Protein AF-A0A2X2T4U5-F1 (afdb_monomer)

Radius of gyration: 14.75 Å; Cα contacts (8 Å, |Δi|>4): 113; chains: 1; bounding box: 28×40×34 Å

pLDDT: mean 79.6, std 13.04, range [39.81, 95.0]

Sequence (100 aa):
MFNQLDSHDTARFKSILGKDVARLPLAVIWLYAWPGVPVFITAMRWGWMATTILSGRKPFPWKQQDQDSDLLALYQRLGKLRKQSRALRQGGLPGYLCGR

Solvent-accessible surface area (backbone atoms only — not comparable to full-atom values): 5929 Å² total; per-residue (Å²): 101,83,43,64,78,45,53,82,86,33,44,28,51,57,34,74,39,60,90,47,48,83,49,51,64,55,55,52,52,47,47,52,50,40,62,46,44,67,48,75,51,81,62,61,46,31,70,47,73,14,84,40,43,74,60,51,67,59,81,80,72,85,51,71,89,71,41,35,63,68,53,37,51,49,54,54,52,50,52,53,51,34,73,74,33,63,57,30,46,67,37,78,81,77,86,74,74,84,77,129

InterPro domains:
  IPR017853 Glycoside hydrolase superfamily [SSF51445] (1-91)

Structure (mmC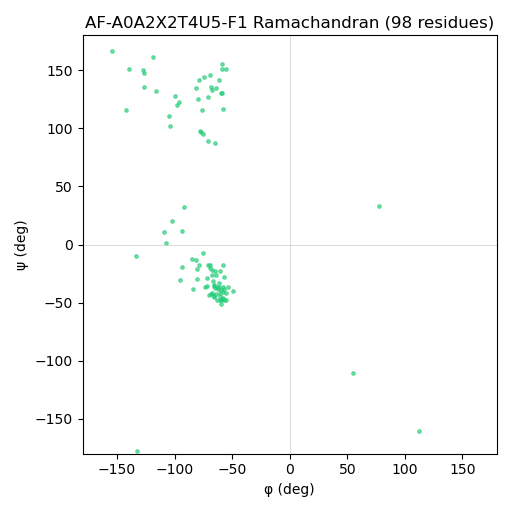IF, N/CA/C/O backbone):
data_AF-A0A2X2T4U5-F1
#
_entry.id   AF-A0A2X2T4U5-F1
#
loop_
_atom_site.group_PDB
_atom_site.id
_atom_site.type_symbol
_atom_site.label_atom_id
_atom_site.label_al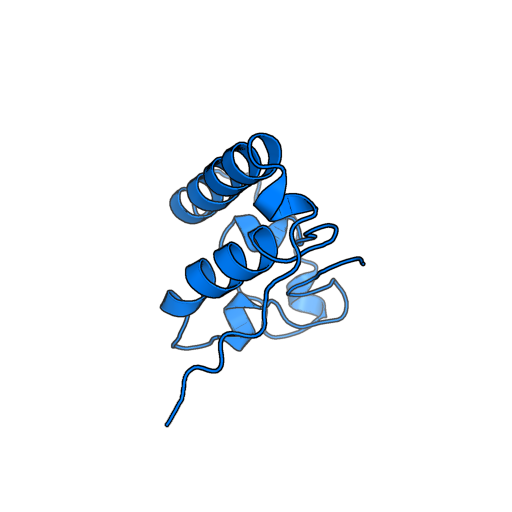t_id
_atom_site.label_comp_id
_atom_site.label_asym_id
_atom_site.label_entity_id
_atom_site.label_seq_id
_atom_site.pdbx_PDB_ins_code
_atom_site.Cartn_x
_atom_site.Cartn_y
_atom_site.Cartn_z
_atom_site.occupancy
_atom_site.B_iso_or_equiv
_atom_site.auth_seq_id
_atom_site.auth_comp_id
_atom_site.auth_asym_id
_atom_site.auth_atom_id
_atom_site.pdbx_PDB_model_num
ATOM 1 N N . MET A 1 1 ? 4.054 -14.867 3.462 1.00 81.88 1 MET A N 1
ATOM 2 C CA . MET A 1 1 ? 4.527 -13.993 2.367 1.00 81.88 1 MET A CA 1
ATOM 3 C C . MET A 1 1 ? 4.345 -12.534 2.763 1.00 81.88 1 MET A C 1
ATOM 5 O O . MET A 1 1 ? 3.359 -12.232 3.434 1.00 81.88 1 MET A O 1
ATOM 9 N N . PHE A 1 2 ? 5.306 -11.681 2.407 1.00 86.31 2 PHE A N 1
ATOM 10 C CA . PHE A 1 2 ? 5.315 -10.239 2.668 1.00 86.31 2 PHE A CA 1
ATOM 11 C C . PHE A 1 2 ? 4.966 -9.520 1.361 1.00 86.31 2 PHE A C 1
ATOM 13 O O . PHE A 1 2 ? 5.786 -9.470 0.450 1.00 86.31 2 PHE A O 1
ATOM 20 N N . ASN A 1 3 ? 3.725 -9.055 1.229 1.00 89.25 3 ASN A N 1
ATOM 21 C CA . ASN A 1 3 ? 3.196 -8.568 -0.044 1.00 89.25 3 ASN A CA 1
ATOM 22 C C . ASN A 1 3 ? 3.314 -7.044 -0.072 1.00 89.25 3 ASN A C 1
ATOM 24 O O . ASN A 1 3 ? 2.723 -6.383 0.780 1.00 89.25 3 ASN A O 1
ATOM 28 N N . GLN A 1 4 ? 4.046 -6.488 -1.034 1.00 89.06 4 GLN A N 1
ATOM 29 C CA . GLN A 1 4 ? 4.259 -5.045 -1.176 1.00 89.06 4 GLN A CA 1
ATOM 30 C C . GLN A 1 4 ? 3.900 -4.567 -2.581 1.00 89.06 4 GLN A C 1
ATOM 32 O O . GLN A 1 4 ? 4.088 -5.297 -3.550 1.00 89.06 4 GLN A O 1
ATOM 37 N N . LEU A 1 5 ? 3.412 -3.328 -2.681 1.00 86.94 5 LEU A N 1
ATOM 38 C CA . LEU A 1 5 ? 3.231 -2.625 -3.960 1.00 86.94 5 LEU A CA 1
ATOM 39 C C . LEU A 1 5 ? 4.421 -1.720 -4.300 1.00 86.94 5 LEU A C 1
ATOM 41 O O . LEU A 1 5 ? 4.717 -1.507 -5.470 1.00 86.94 5 LEU A O 1
ATOM 45 N N . ASP A 1 6 ? 5.094 -1.186 -3.282 1.00 84.06 6 ASP A N 1
ATOM 46 C CA . ASP A 1 6 ? 6.327 -0.419 -3.406 1.00 84.06 6 ASP A CA 1
ATOM 47 C C . ASP A 1 6 ? 7.161 -0.497 -2.113 1.00 84.06 6 ASP A C 1
ATOM 49 O O . ASP A 1 6 ? 6.702 -0.966 -1.062 1.00 84.06 6 ASP A O 1
ATOM 53 N N . SER A 1 7 ? 8.423 -0.073 -2.206 1.00 83.50 7 SER A N 1
ATOM 54 C CA . SER A 1 7 ? 9.362 0.004 -1.089 1.00 83.50 7 SER A CA 1
ATOM 55 C C . SER A 1 7 ? 10.088 1.364 -1.061 1.00 83.50 7 SER A C 1
ATOM 57 O O . SER A 1 7 ? 9.773 2.291 -1.809 1.00 83.50 7 SER A O 1
ATOM 59 N N . HIS A 1 8 ? 11.015 1.547 -0.119 1.00 82.12 8 HIS A N 1
ATOM 60 C CA . HIS A 1 8 ? 11.877 2.732 -0.046 1.00 82.12 8 HIS A CA 1
ATOM 61 C C . HIS A 1 8 ? 13.003 2.730 -1.095 1.00 82.12 8 HIS A C 1
ATOM 63 O O . HIS A 1 8 ? 13.690 3.744 -1.251 1.00 82.12 8 HIS A O 1
ATOM 69 N N . ASP A 1 9 ? 13.146 1.613 -1.807 1.00 84.00 9 ASP A N 1
ATOM 70 C CA . ASP A 1 9 ? 14.125 1.378 -2.868 1.00 84.00 9 ASP A CA 1
ATOM 71 C C . ASP A 1 9 ? 13.475 1.369 -4.257 1.00 84.00 9 ASP A C 1
ATOM 73 O O . ASP A 1 9 ? 14.153 1.190 -5.263 1.00 84.00 9 ASP A O 1
ATOM 77 N N . THR A 1 10 ? 12.159 1.591 -4.336 1.00 80.88 10 THR A N 1
ATOM 78 C CA . THR A 1 10 ? 11.418 1.689 -5.597 1.00 80.88 10 THR A CA 1
ATOM 79 C C . THR A 1 10 ? 10.775 3.064 -5.748 1.00 80.88 10 THR A C 1
ATOM 81 O O . THR A 1 10 ? 10.567 3.797 -4.776 1.00 80.88 10 THR A O 1
ATOM 84 N N . ALA A 1 11 ? 10.409 3.418 -6.981 1.00 81.75 11 ALA A N 1
ATOM 85 C CA . ALA A 1 11 ? 9.485 4.524 -7.209 1.00 81.75 11 ALA A CA 1
ATOM 86 C C . ALA A 1 11 ? 8.143 4.250 -6.506 1.00 81.75 11 ALA A C 1
ATOM 88 O O . ALA A 1 11 ? 7.783 3.093 -6.254 1.00 81.75 11 ALA A O 1
ATOM 89 N N . ARG A 1 12 ? 7.395 5.311 -6.183 1.00 83.75 12 ARG A N 1
ATOM 90 C CA . ARG A 1 12 ? 6.073 5.156 -5.558 1.00 83.75 12 ARG A CA 1
ATOM 91 C C . ARG A 1 12 ? 5.110 4.556 -6.567 1.00 83.75 12 ARG A C 1
ATOM 93 O O . ARG A 1 12 ? 5.030 5.033 -7.700 1.00 83.75 12 ARG A O 1
ATOM 100 N N . PHE A 1 13 ? 4.315 3.580 -6.148 1.00 85.50 13 PHE A N 1
ATOM 101 C CA . PHE A 1 13 ? 3.395 2.887 -7.051 1.00 85.50 13 PHE A CA 1
ATOM 102 C C . PHE A 1 13 ? 2.402 3.851 -7.728 1.00 85.50 13 PHE A C 1
ATOM 104 O O . PHE A 1 13 ? 2.141 3.737 -8.922 1.00 85.50 13 PHE A O 1
ATOM 111 N N . LYS A 1 14 ? 1.935 4.889 -7.016 1.00 83.94 14 LYS A N 1
ATOM 112 C CA . LYS A 1 14 ? 1.083 5.946 -7.598 1.00 83.94 14 LYS A CA 1
ATOM 113 C C . LYS A 1 14 ? 1.775 6.725 -8.726 1.00 83.94 14 LYS A C 1
ATOM 115 O O . LYS A 1 14 ? 1.111 7.128 -9.672 1.00 83.94 14 LYS A O 1
ATOM 120 N N . SER A 1 15 ? 3.093 6.917 -8.657 1.00 82.94 15 SER A N 1
ATOM 121 C CA . SER A 1 15 ? 3.861 7.537 -9.745 1.00 82.94 15 SER A CA 1
ATOM 122 C C . SER A 1 15 ? 4.044 6.617 -10.936 1.00 82.94 15 SER A C 1
ATOM 124 O O . SER A 1 15 ? 3.978 7.094 -12.063 1.00 82.94 15 SER A O 1
ATOM 126 N N . ILE A 1 16 ? 4.226 5.318 -10.694 1.00 85.56 16 ILE A N 1
ATOM 127 C CA . ILE A 1 16 ? 4.321 4.309 -11.757 1.00 85.56 16 ILE A CA 1
ATOM 128 C C . ILE A 1 16 ? 3.017 4.258 -12.565 1.00 85.56 16 ILE A C 1
ATOM 130 O O . ILE A 1 16 ? 3.052 4.124 -13.783 1.00 85.56 16 ILE A O 1
ATOM 134 N N . LEU A 1 17 ? 1.867 4.430 -11.904 1.00 84.94 17 LEU A N 1
ATOM 135 C CA . LEU A 1 17 ? 0.563 4.471 -12.570 1.00 84.94 17 LEU A CA 1
ATOM 136 C C . LEU A 1 17 ? 0.388 5.670 -13.518 1.00 84.94 17 LEU A C 1
ATOM 138 O O . LEU A 1 17 ? -0.427 5.593 -14.433 1.00 84.94 17 LEU A O 1
ATOM 142 N N . GLY A 1 18 ? 1.130 6.768 -13.341 1.00 82.88 18 GLY A N 1
ATOM 143 C CA . GLY A 1 18 ? 1.082 7.918 -14.249 1.00 82.88 18 GLY A CA 1
ATOM 144 C C . GLY A 1 18 ? -0.334 8.479 -14.429 1.00 82.88 18 GLY A C 1
ATOM 145 O O . GLY A 1 18 ? -0.887 9.060 -13.502 1.00 82.88 18 GLY A O 1
ATOM 146 N N . LYS A 1 19 ? -0.921 8.315 -15.625 1.00 82.50 19 LYS A N 1
ATOM 147 C CA . LYS A 1 19 ? -2.299 8.750 -15.946 1.00 82.50 19 LYS A CA 1
ATOM 148 C C . LYS A 1 19 ? -3.380 7.789 -15.426 1.00 82.50 19 LYS A C 1
ATOM 150 O O . LYS A 1 19 ? -4.529 8.188 -15.277 1.00 82.50 19 LYS A O 1
ATOM 155 N N . ASP A 1 20 ? -3.013 6.556 -15.088 1.00 87.25 20 ASP A N 1
ATOM 156 C CA . ASP A 1 20 ? -3.919 5.491 -14.648 1.00 87.25 20 ASP A CA 1
ATOM 157 C C . ASP A 1 20 ? -4.093 5.453 -13.115 1.00 87.25 20 ASP A C 1
ATOM 159 O O . ASP A 1 20 ? -4.293 4.390 -12.523 1.00 87.25 20 ASP A O 1
ATOM 163 N N . VAL A 1 21 ? -4.037 6.603 -12.431 1.00 83.50 21 VAL A N 1
ATOM 164 C CA . VAL A 1 21 ? -4.180 6.687 -10.959 1.00 83.50 21 VAL A CA 1
ATOM 165 C C . VAL A 1 21 ? -5.498 6.076 -10.471 1.00 83.50 21 VAL A C 1
ATOM 167 O O . VAL A 1 21 ? -5.548 5.521 -9.375 1.00 83.50 21 VAL A O 1
ATOM 170 N N . ALA A 1 22 ? -6.539 6.083 -11.308 1.00 86.75 22 ALA A N 1
ATOM 171 C CA . ALA A 1 22 ? -7.813 5.422 -11.033 1.00 86.75 22 ALA A CA 1
ATOM 172 C C . ALA A 1 22 ? -7.684 3.904 -10.774 1.00 86.75 22 ALA A C 1
ATOM 174 O O . ALA A 1 22 ? -8.584 3.304 -10.191 1.00 86.75 22 ALA A O 1
ATOM 175 N N . ARG A 1 23 ? -6.564 3.271 -11.156 1.00 87.88 23 ARG A N 1
ATOM 176 C CA . ARG A 1 23 ? -6.277 1.854 -10.872 1.00 87.88 23 ARG A CA 1
ATOM 177 C C . ARG A 1 23 ? -5.658 1.619 -9.494 1.00 87.88 23 ARG A C 1
ATOM 179 O O . ARG A 1 23 ? -5.607 0.474 -9.047 1.00 87.88 23 ARG A O 1
ATOM 186 N N . LEU A 1 24 ? -5.214 2.668 -8.798 1.00 89.19 24 LEU A N 1
ATOM 187 C CA . LEU A 1 24 ? -4.618 2.549 -7.465 1.00 89.19 24 LEU A CA 1
ATOM 188 C C . LEU A 1 24 ? -5.552 1.833 -6.470 1.00 89.19 24 LEU A C 1
ATOM 190 O O . LEU A 1 24 ? -5.093 0.876 -5.845 1.00 89.19 24 LEU A O 1
ATOM 194 N N . PRO A 1 25 ? -6.851 2.185 -6.353 1.00 90.06 25 PRO A N 1
ATOM 195 C CA . PRO A 1 25 ? -7.774 1.470 -5.472 1.00 90.06 25 PRO A CA 1
ATOM 196 C C . PRO A 1 25 ? -7.869 -0.027 -5.778 1.00 90.06 25 PRO A C 1
ATOM 198 O O . PRO A 1 25 ? -7.917 -0.833 -4.852 1.00 90.06 25 PRO A O 1
ATOM 201 N N . LEU A 1 26 ? -7.835 -0.416 -7.057 1.00 91.56 26 LEU A N 1
ATOM 202 C CA . LEU A 1 26 ? -7.908 -1.819 -7.473 1.00 91.56 26 LEU A CA 1
ATOM 203 C C . LEU A 1 26 ? -6.677 -2.607 -7.013 1.00 91.56 26 LEU A C 1
ATOM 205 O O . LEU A 1 26 ? -6.814 -3.694 -6.454 1.00 91.56 26 LEU A O 1
ATOM 209 N N . ALA A 1 27 ? -5.481 -2.036 -7.179 1.00 90.88 27 ALA A N 1
ATOM 210 C CA . ALA A 1 27 ? -4.244 -2.647 -6.696 1.00 90.88 27 ALA A CA 1
ATOM 211 C C . ALA A 1 27 ? -4.237 -2.800 -5.165 1.00 90.88 27 ALA A C 1
ATOM 213 O O . ALA A 1 27 ? -3.785 -3.818 -4.640 1.00 90.88 27 ALA A O 1
ATOM 214 N N . VAL A 1 28 ? -4.781 -1.819 -4.439 1.00 90.88 28 VAL A N 1
ATOM 215 C CA . VAL A 1 28 ? -4.903 -1.883 -2.974 1.00 90.88 28 VAL A CA 1
ATOM 216 C C . VAL A 1 28 ? -5.910 -2.953 -2.547 1.00 90.88 28 VAL A C 1
ATOM 218 O O . VAL A 1 28 ? -5.623 -3.725 -1.634 1.00 90.88 28 VAL A O 1
ATO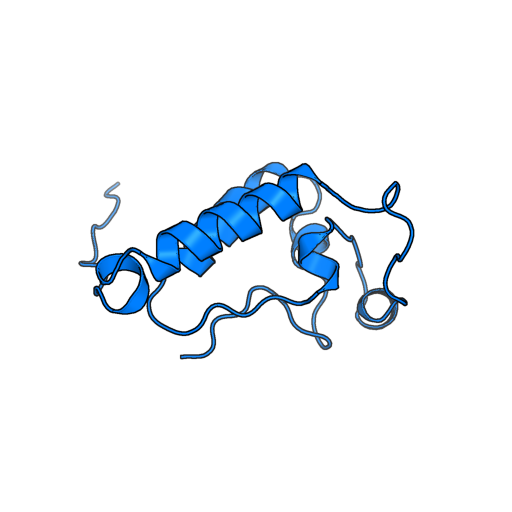M 221 N N . ILE A 1 29 ? -7.061 -3.054 -3.214 1.00 91.81 29 ILE A N 1
ATOM 222 C CA . ILE A 1 29 ? -8.042 -4.121 -2.958 1.00 91.81 29 ILE A CA 1
ATOM 223 C C . ILE A 1 29 ? -7.396 -5.489 -3.171 1.00 91.81 29 ILE A C 1
ATOM 225 O O . ILE A 1 29 ? -7.504 -6.355 -2.303 1.00 91.81 29 ILE A O 1
ATOM 229 N N . TRP A 1 30 ? -6.664 -5.659 -4.273 1.00 90.62 30 TRP A N 1
ATOM 230 C CA . TRP A 1 30 ? -5.949 -6.896 -4.568 1.00 90.62 30 TRP A CA 1
ATOM 231 C C . TRP A 1 30 ? -4.931 -7.248 -3.480 1.00 90.62 30 TRP A C 1
ATOM 233 O O . TRP A 1 30 ? -4.934 -8.366 -2.967 1.00 90.62 30 TRP A O 1
ATOM 243 N N . LEU A 1 31 ? -4.125 -6.273 -3.045 1.00 91.06 31 LEU A N 1
ATOM 244 C CA . LEU A 1 31 ? -3.163 -6.443 -1.955 1.00 91.06 31 LEU A CA 1
ATOM 245 C C . LEU A 1 31 ? -3.837 -6.948 -0.666 1.00 91.06 31 LEU A C 1
ATOM 247 O O . LEU A 1 31 ? -3.308 -7.832 0.009 1.00 91.06 31 LEU A O 1
ATOM 251 N N . TYR A 1 32 ? -5.012 -6.408 -0.335 1.00 90.56 32 TYR A N 1
ATOM 252 C CA . TYR A 1 32 ? -5.786 -6.789 0.851 1.00 90.56 32 TYR A CA 1
ATOM 253 C C . TYR A 1 32 ? -6.618 -8.061 0.685 1.00 90.56 32 TYR A C 1
ATOM 255 O O . TYR A 1 32 ? -7.091 -8.588 1.696 1.00 90.56 32 TYR A O 1
ATOM 263 N N . ALA A 1 33 ? -6.800 -8.554 -0.536 1.00 89.75 33 ALA A N 1
ATOM 264 C CA . ALA A 1 33 ? -7.469 -9.817 -0.821 1.00 89.75 33 ALA A CA 1
ATOM 265 C C . ALA A 1 33 ? -6.485 -10.990 -0.940 1.00 89.75 33 ALA A C 1
ATOM 267 O O . ALA A 1 33 ? -6.886 -12.138 -0.766 1.00 89.75 33 ALA A O 1
ATOM 268 N N . TRP A 1 34 ? -5.200 -10.714 -1.178 1.00 87.56 34 TRP A N 1
ATOM 269 C CA . TRP A 1 34 ? -4.197 -11.757 -1.362 1.00 87.56 34 TRP A CA 1
ATOM 270 C C . TRP A 1 34 ? -3.808 -12.456 -0.044 1.00 87.56 34 TRP A C 1
ATOM 272 O O . TRP A 1 34 ? -3.693 -11.804 1.009 1.00 87.56 34 TRP A O 1
ATOM 282 N N . PRO A 1 35 ? -3.536 -13.774 -0.067 1.00 87.00 35 PRO A N 1
ATOM 283 C CA . PRO A 1 35 ? -2.985 -14.484 1.085 1.00 87.00 35 PRO A CA 1
ATOM 284 C C . PRO A 1 35 ? -1.611 -13.939 1.490 1.00 87.00 35 PRO A C 1
ATOM 286 O O . PRO A 1 35 ? -0.775 -13.607 0.648 1.00 87.00 35 PRO A O 1
ATOM 289 N N . GLY A 1 36 ? -1.356 -13.859 2.797 1.00 86.75 36 GLY A N 1
ATOM 290 C CA . GLY A 1 36 ? -0.111 -13.311 3.352 1.00 86.75 36 GLY A CA 1
ATOM 291 C C . GLY A 1 36 ? -0.298 -11.992 4.100 1.00 86.75 36 GLY A C 1
ATOM 292 O O . GLY A 1 36 ? -1.393 -11.667 4.560 1.00 86.75 36 GLY A O 1
ATOM 293 N N . VAL A 1 37 ? 0.785 -11.242 4.286 1.00 88.00 37 VAL A N 1
ATOM 294 C CA . VAL A 1 37 ? 0.769 -9.985 5.044 1.00 88.00 37 VAL A CA 1
ATOM 295 C C . VAL A 1 37 ? 0.849 -8.820 4.057 1.00 88.00 37 VAL A C 1
ATOM 297 O O . VAL A 1 37 ? 1.894 -8.659 3.427 1.00 88.00 37 VAL A O 1
ATOM 300 N N . PRO A 1 38 ? -0.225 -8.026 3.889 1.00 89.38 38 PRO A N 1
ATOM 301 C CA . PRO A 1 38 ? -0.172 -6.826 3.069 1.00 89.38 38 PRO A CA 1
ATOM 302 C C . PRO A 1 38 ? 0.660 -5.756 3.774 1.00 89.38 38 PRO A C 1
ATOM 304 O O . PRO A 1 38 ? 0.389 -5.407 4.925 1.00 89.38 38 PRO A O 1
ATOM 307 N N . VAL A 1 39 ? 1.647 -5.220 3.070 1.00 85.44 39 VAL A N 1
ATOM 308 C CA . VAL A 1 39 ? 2.530 -4.157 3.539 1.00 85.44 39 VAL A CA 1
ATOM 309 C C . VAL A 1 39 ? 2.513 -3.020 2.530 1.00 85.44 39 VAL A C 1
ATOM 311 O O . VAL A 1 39 ? 2.575 -3.216 1.320 1.00 85.44 39 VAL A O 1
ATOM 314 N N . PHE A 1 40 ? 2.415 -1.804 3.044 1.00 77.88 40 PHE A N 1
ATOM 315 C CA . PHE A 1 40 ? 2.414 -0.578 2.261 1.00 77.88 40 PHE A CA 1
ATOM 316 C C . PHE A 1 40 ? 3.254 0.459 2.999 1.00 77.88 40 PHE A C 1
ATOM 318 O O . PHE A 1 40 ? 3.331 0.456 4.231 1.00 77.88 40 PHE A O 1
ATOM 325 N N . ILE A 1 41 ? 3.868 1.368 2.250 1.00 72.94 41 ILE A N 1
ATOM 326 C CA . ILE A 1 41 ? 4.609 2.477 2.842 1.00 72.94 41 ILE A CA 1
AT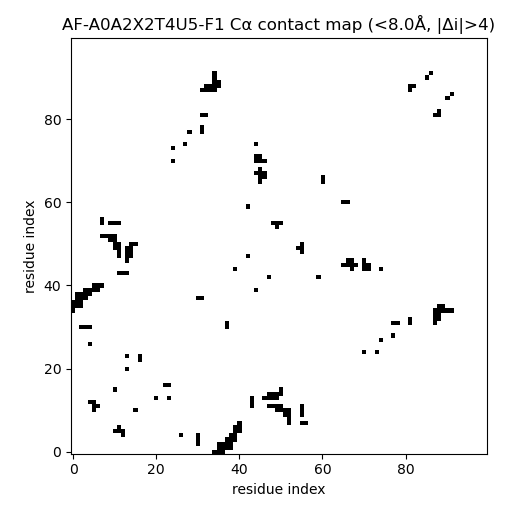OM 327 C C . ILE A 1 41 ? 3.647 3.568 3.296 1.00 72.94 41 ILE A C 1
ATOM 329 O O . ILE A 1 41 ? 2.667 3.881 2.624 1.00 72.94 41 ILE A O 1
ATOM 333 N N . THR A 1 42 ? 3.949 4.187 4.437 1.00 59.19 42 THR A N 1
ATOM 334 C CA . THR A 1 42 ? 3.114 5.209 5.081 1.00 59.19 42 THR A CA 1
ATOM 335 C C . THR A 1 42 ? 2.759 6.365 4.142 1.00 59.19 42 THR A C 1
ATOM 337 O O . THR A 1 42 ? 1.627 6.826 4.169 1.00 59.19 42 THR A O 1
ATOM 340 N N . ALA A 1 43 ? 3.670 6.781 3.258 1.00 57.41 43 ALA A N 1
ATOM 341 C CA . ALA A 1 43 ? 3.421 7.815 2.246 1.00 57.41 43 ALA A CA 1
ATOM 342 C C . ALA A 1 43 ? 2.405 7.393 1.162 1.00 57.41 43 ALA A C 1
ATOM 344 O O . ALA A 1 43 ? 1.715 8.230 0.586 1.00 57.41 43 ALA A O 1
ATOM 345 N N . MET A 1 44 ? 2.270 6.092 0.898 1.00 56.25 44 MET A N 1
ATOM 346 C CA . MET A 1 44 ? 1.379 5.561 -0.133 1.00 56.25 44 MET A CA 1
ATOM 347 C C . MET A 1 44 ? -0.102 5.676 0.265 1.00 56.25 44 MET A C 1
ATOM 349 O O . MET A 1 44 ? -0.950 5.886 -0.597 1.00 56.25 44 MET A O 1
ATOM 353 N N . ARG A 1 45 ? -0.407 5.648 1.573 1.00 53.47 45 ARG A N 1
ATOM 354 C CA . ARG A 1 45 ? -1.765 5.872 2.111 1.00 53.47 45 ARG A CA 1
ATOM 355 C C . ARG A 1 45 ? -2.346 7.245 1.791 1.00 53.47 45 ARG A C 1
ATOM 357 O O . ARG A 1 45 ? -3.559 7.393 1.807 1.00 53.47 45 ARG A O 1
ATOM 364 N N . TRP A 1 46 ? -1.486 8.220 1.520 1.00 58.53 46 TRP A N 1
ATOM 365 C CA . TRP A 1 46 ? -1.857 9.629 1.400 1.00 58.53 46 TRP A CA 1
ATOM 366 C C . TRP A 1 46 ? -1.775 10.138 -0.031 1.00 58.53 46 TRP A C 1
ATOM 368 O O . TRP A 1 46 ? -1.849 11.340 -0.262 1.00 58.53 46 TRP A O 1
ATOM 378 N N . GLY A 1 47 ? -1.601 9.231 -0.996 1.00 57.47 47 GLY A N 1
ATOM 379 C CA . GLY A 1 47 ? -1.680 9.573 -2.407 1.00 57.47 47 GLY A CA 1
ATOM 380 C C . GLY A 1 47 ? -0.432 10.274 -2.943 1.00 57.47 47 GLY A C 1
ATOM 381 O O . GLY A 1 47 ? -0.543 11.107 -3.841 1.00 57.47 47 GLY A O 1
ATOM 382 N N . TRP A 1 48 ? 0.748 9.938 -2.426 1.00 64.88 48 TRP A N 1
ATOM 383 C CA . TRP A 1 48 ? 1.988 10.630 -2.769 1.00 64.88 48 TRP A CA 1
ATOM 384 C C . TRP A 1 48 ? 2.599 10.147 -4.082 1.00 64.88 48 TRP A C 1
ATOM 386 O O . TRP A 1 48 ? 2.726 8.945 -4.318 1.00 64.88 48 TRP A O 1
ATOM 396 N N . MET A 1 49 ? 3.024 11.099 -4.914 1.00 61.81 49 MET A N 1
ATOM 397 C CA . MET A 1 49 ? 3.795 10.837 -6.127 1.00 61.81 49 MET A CA 1
ATOM 398 C C . MET A 1 49 ? 5.284 11.094 -5.866 1.00 61.81 49 MET A C 1
ATOM 400 O O . MET A 1 49 ? 5.677 12.161 -5.398 1.00 61.81 49 MET A O 1
ATOM 404 N N . ALA A 1 50 ? 6.113 10.110 -6.191 1.00 61.72 50 ALA A N 1
ATOM 405 C CA . ALA A 1 50 ? 7.557 10.231 -6.277 1.00 61.72 50 ALA A CA 1
ATOM 406 C C . ALA A 1 50 ? 8.070 9.398 -7.457 1.00 61.72 50 ALA A C 1
ATOM 408 O O . ALA A 1 50 ? 7.949 8.170 -7.470 1.00 61.72 50 ALA A O 1
ATOM 409 N N . THR A 1 51 ? 8.645 10.082 -8.441 1.00 60.69 51 THR A N 1
ATOM 410 C CA . THR A 1 51 ? 9.204 9.500 -9.668 1.00 60.69 51 THR A CA 1
ATOM 411 C C . THR A 1 51 ? 10.606 8.917 -9.474 1.00 60.69 51 THR A C 1
ATOM 413 O O . THR A 1 51 ? 10.992 8.028 -10.223 1.00 60.69 51 THR A O 1
ATOM 416 N N . THR A 1 52 ? 11.336 9.342 -8.438 1.00 60.78 52 THR A N 1
ATOM 417 C CA . THR A 1 52 ? 12.702 8.872 -8.135 1.00 60.78 52 THR A CA 1
ATOM 418 C C . THR A 1 52 ? 12.809 8.382 -6.691 1.00 60.78 52 THR A C 1
ATOM 420 O O . THR A 1 52 ? 12.160 8.936 -5.800 1.00 60.78 52 THR A O 1
ATOM 423 N N . ILE A 1 53 ? 13.688 7.411 -6.422 1.00 61.53 53 ILE A N 1
ATOM 424 C CA . ILE A 1 53 ? 13.960 6.864 -5.077 1.00 61.53 53 ILE A CA 1
ATOM 425 C C . ILE A 1 53 ? 14.224 7.949 -4.017 1.00 61.53 53 ILE A C 1
ATOM 427 O O . ILE A 1 53 ? 13.682 7.884 -2.916 1.00 61.53 53 ILE A O 1
ATOM 431 N N . LEU A 1 54 ? 14.965 9.008 -4.371 1.00 60.75 54 LEU A N 1
ATOM 432 C CA . LEU A 1 54 ? 15.284 10.113 -3.463 1.00 60.75 54 LEU A CA 1
ATOM 433 C C . LEU A 1 54 ? 14.030 10.928 -3.108 1.00 60.75 54 LEU A C 1
ATOM 435 O O . LEU A 1 54 ? 13.787 11.244 -1.948 1.00 60.75 54 LEU A O 1
ATOM 439 N N . SER A 1 55 ? 13.171 11.185 -4.099 1.00 64.38 55 SER A N 1
ATOM 440 C CA . SER A 1 55 ? 11.875 11.839 -3.884 1.00 64.38 55 SER A CA 1
ATOM 441 C C . SER A 1 55 ? 10.877 10.957 -3.125 1.00 64.38 55 SER A C 1
ATOM 443 O O . SER A 1 55 ? 9.943 11.471 -2.513 1.00 64.38 55 SER A O 1
ATOM 445 N N . GLY A 1 56 ? 11.092 9.638 -3.117 1.00 64.00 56 GLY A N 1
ATOM 446 C CA . GLY A 1 56 ? 10.295 8.677 -2.361 1.00 64.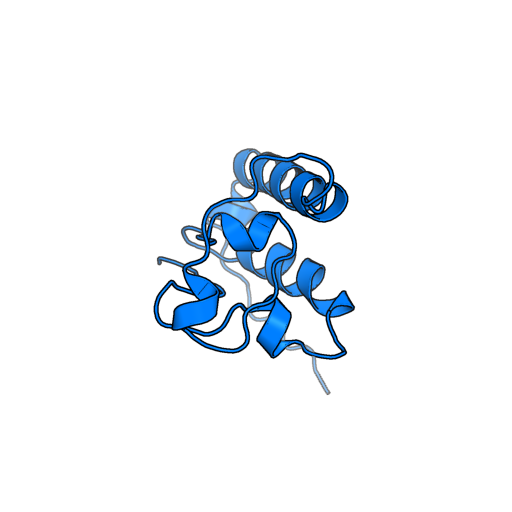00 56 GLY A CA 1
ATOM 447 C C . GLY A 1 56 ? 10.522 8.754 -0.850 1.00 64.00 56 GLY A C 1
ATOM 448 O O . GLY A 1 56 ? 9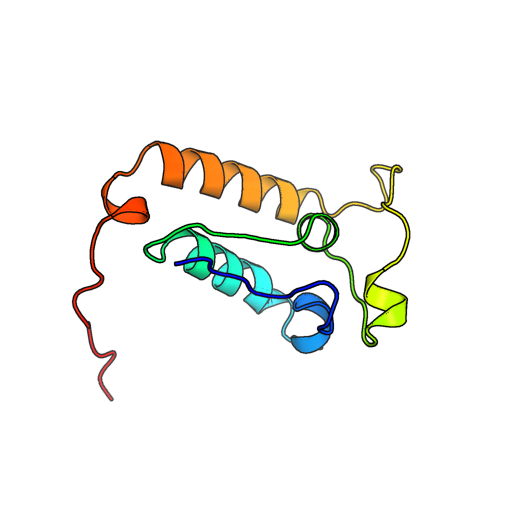.673 8.278 -0.097 1.00 64.00 56 GLY A O 1
ATOM 449 N N . ARG A 1 57 ? 11.621 9.372 -0.398 1.00 73.06 57 ARG A N 1
ATOM 450 C CA . ARG A 1 57 ? 12.019 9.478 1.019 1.00 73.06 57 ARG A CA 1
ATOM 451 C C . ARG A 1 57 ? 11.716 10.849 1.639 1.00 73.06 57 ARG A C 1
ATOM 453 O O . ARG A 1 57 ? 12.310 11.216 2.647 1.00 73.06 57 ARG A O 1
ATOM 460 N N . LYS A 1 58 ? 10.807 11.620 1.035 1.00 74.12 58 LYS A N 1
ATOM 461 C CA . LYS A 1 58 ? 10.376 12.914 1.581 1.00 74.12 58 LYS A CA 1
ATOM 462 C C . LYS A 1 58 ? 9.776 12.763 2.993 1.00 74.12 58 LYS A C 1
ATOM 464 O O . LYS A 1 58 ? 9.179 11.723 3.284 1.00 74.12 58 LYS A O 1
ATOM 469 N N . PRO A 1 59 ? 9.891 13.801 3.844 1.00 79.12 59 PRO A N 1
ATOM 470 C CA . PRO A 1 59 ? 9.249 13.822 5.152 1.00 79.12 59 PRO A CA 1
ATOM 471 C C . PRO A 1 59 ? 7.741 13.603 5.055 1.00 79.12 59 PRO A C 1
ATOM 473 O O . PRO A 1 59 ? 7.102 13.968 4.067 1.00 79.12 59 PRO A O 1
ATOM 476 N N . PHE A 1 60 ? 7.178 13.031 6.113 1.00 78.75 60 PHE A N 1
ATOM 477 C CA . PHE A 1 60 ? 5.746 12.803 6.211 1.00 78.75 60 PHE A CA 1
ATOM 478 C C . PHE A 1 60 ? 4.963 14.133 6.226 1.00 78.75 60 PHE A C 1
ATOM 480 O O . PHE A 1 60 ? 5.341 15.042 6.972 1.00 78.75 60 PHE A O 1
ATOM 487 N N . PRO A 1 61 ? 3.862 14.266 5.460 1.00 81.44 61 PRO A N 1
ATOM 488 C CA . PRO A 1 61 ? 3.016 15.456 5.507 1.00 81.44 61 PRO A CA 1
ATOM 489 C C . PRO A 1 61 ? 2.120 15.453 6.736 1.00 81.44 61 PRO A C 1
ATOM 491 O O . PRO A 1 61 ? 1.035 14.874 6.755 1.00 81.44 61 PRO A O 1
ATOM 494 N N . TRP A 1 62 ? 2.546 16.144 7.781 1.00 84.38 62 TRP A N 1
ATOM 495 C CA . TRP A 1 62 ? 1.743 16.251 8.997 1.00 84.38 62 TRP A CA 1
ATOM 496 C C . TRP A 1 62 ? 0.476 17.100 8.826 1.00 84.38 62 TRP A C 1
ATOM 498 O O . TRP A 1 62 ? -0.446 16.981 9.628 1.00 84.38 62 TRP A O 1
ATOM 508 N N . LYS A 1 63 ? 0.394 17.928 7.776 1.00 85.75 63 LYS A N 1
ATOM 509 C CA . LYS A 1 63 ? -0.792 18.739 7.487 1.00 85.75 63 LYS A CA 1
ATOM 510 C C . LYS A 1 63 ? -1.869 17.891 6.812 1.00 85.75 63 LYS A C 1
ATOM 512 O O . LYS A 1 63 ? -1.642 17.307 5.758 1.00 85.75 63 LYS A O 1
ATOM 517 N N . GLN A 1 64 ? -3.063 17.885 7.394 1.00 82.38 64 GLN A N 1
ATOM 518 C CA . GLN A 1 64 ? -4.190 17.073 6.924 1.00 82.38 64 GLN A CA 1
ATOM 519 C C . GLN A 1 64 ? -4.690 17.464 5.523 1.00 82.38 64 GLN A C 1
ATOM 521 O O . GLN A 1 64 ? -5.211 16.629 4.800 1.00 82.38 64 GLN A O 1
ATOM 526 N N . GLN A 1 65 ? -4.494 18.715 5.109 1.00 85.31 65 GLN A N 1
ATOM 527 C CA . GLN A 1 65 ? -4.827 19.181 3.758 1.00 85.31 65 GLN A CA 1
ATOM 528 C C . GLN A 1 65 ? -3.947 18.562 2.656 1.00 85.31 65 GLN A C 1
ATOM 530 O O . GLN A 1 65 ? -4.355 18.508 1.502 1.00 85.31 65 GLN A O 1
ATOM 535 N N . ASP A 1 66 ? -2.756 18.069 3.012 1.00 81.06 66 ASP A N 1
ATOM 536 C CA . ASP A 1 66 ? -1.798 17.456 2.081 1.00 81.06 66 ASP A CA 1
ATOM 537 C C . ASP A 1 66 ? -1.977 15.921 2.011 1.00 81.06 66 ASP A C 1
ATOM 539 O O . ASP A 1 66 ? -1.120 15.191 1.496 1.00 81.06 66 ASP A O 1
ATOM 543 N N . GLN A 1 67 ? -3.074 15.418 2.586 1.00 83.75 67 GLN A N 1
ATOM 544 C CA . GLN A 1 67 ? -3.380 14.006 2.761 1.00 83.75 67 GLN A CA 1
ATOM 545 C C . GLN A 1 67 ? -4.627 13.603 1.963 1.00 83.75 67 GLN A C 1
ATOM 547 O O . GLN A 1 67 ? -5.677 14.231 2.055 1.00 83.75 67 GLN A O 1
ATOM 552 N N . ASP A 1 68 ? -4.527 12.500 1.222 1.00 86.06 68 ASP A N 1
ATOM 553 C CA . ASP A 1 68 ? -5.651 11.900 0.493 1.00 86.06 68 ASP A CA 1
ATOM 554 C C . ASP A 1 68 ? -6.595 11.156 1.462 1.00 86.06 68 ASP A C 1
ATOM 556 O O . ASP A 1 68 ? -6.349 10.008 1.855 1.00 86.06 68 ASP A O 1
ATOM 560 N N . SER A 1 69 ? -7.653 11.840 1.912 1.00 86.69 69 SER A N 1
ATOM 561 C CA . SER A 1 69 ? -8.605 11.318 2.904 1.00 86.69 69 SER A CA 1
ATOM 562 C C . SER A 1 69 ? -9.406 10.122 2.394 1.00 86.69 69 SER A C 1
ATOM 564 O O . SER A 1 69 ? -9.689 9.197 3.162 1.00 86.69 69 SER A O 1
ATOM 566 N N . ASP A 1 70 ? -9.740 10.109 1.105 1.00 88.75 70 ASP A N 1
ATOM 567 C CA . ASP A 1 70 ? -10.512 9.034 0.484 1.00 88.75 70 ASP A CA 1
ATOM 568 C C . ASP A 1 70 ? -9.683 7.757 0.389 1.00 88.75 70 ASP A C 1
ATOM 570 O O . ASP A 1 70 ? -10.150 6.664 0.742 1.00 88.75 70 ASP A O 1
ATOM 574 N N . LEU A 1 71 ? -8.415 7.893 -0.005 1.00 87.06 71 LEU A N 1
ATOM 575 C CA . LEU A 1 71 ? -7.493 6.770 -0.031 1.00 87.06 71 LEU A CA 1
ATOM 576 C C . LEU A 1 71 ? -7.245 6.224 1.381 1.00 87.06 71 LEU A C 1
ATOM 578 O O . LEU A 1 71 ? -7.296 5.005 1.581 1.00 87.06 71 LEU A O 1
ATOM 582 N N . LEU A 1 72 ? -7.063 7.088 2.386 1.00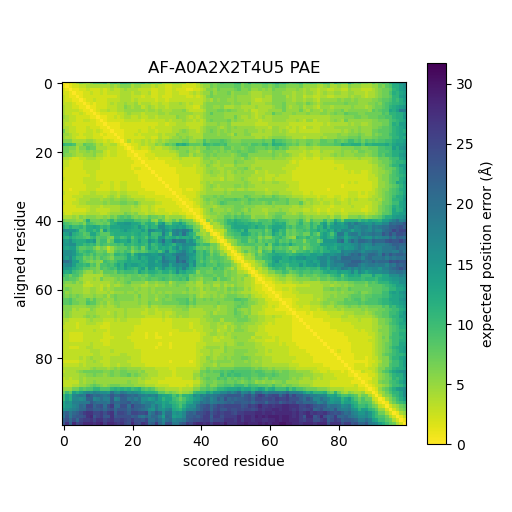 88.88 72 LEU A N 1
ATOM 583 C CA . LEU A 1 72 ? -6.960 6.646 3.779 1.00 88.88 72 LEU A CA 1
ATOM 584 C C . LEU A 1 72 ? -8.204 5.857 4.210 1.00 88.88 72 LEU A C 1
ATOM 586 O O . LEU A 1 72 ? -8.076 4.775 4.799 1.00 88.88 72 LEU A O 1
ATOM 590 N N . ALA A 1 73 ? -9.398 6.379 3.920 1.00 91.44 73 ALA A N 1
ATOM 591 C CA . ALA A 1 73 ? -10.656 5.727 4.262 1.00 91.44 73 ALA A CA 1
ATOM 592 C C . ALA A 1 73 ? -10.764 4.339 3.608 1.00 91.44 73 ALA A C 1
ATOM 594 O O . ALA A 1 73 ? -11.201 3.385 4.262 1.00 91.44 73 ALA A O 1
ATOM 595 N N . LEU A 1 74 ? -10.300 4.187 2.362 1.00 91.75 74 LEU A N 1
ATOM 596 C CA . LEU A 1 74 ? -10.222 2.893 1.682 1.00 91.75 74 LEU A CA 1
ATOM 597 C C . LEU A 1 74 ? -9.319 1.907 2.439 1.00 91.75 74 LEU A C 1
ATOM 599 O O . LEU A 1 74 ? -9.763 0.804 2.769 1.00 91.75 74 LEU A O 1
ATOM 603 N N . TYR A 1 75 ? -8.088 2.302 2.783 1.00 91.25 75 TYR A N 1
ATOM 604 C CA . TYR A 1 75 ? -7.164 1.451 3.550 1.00 91.25 75 TYR A CA 1
ATOM 605 C C . TYR A 1 75 ? -7.750 1.030 4.906 1.00 91.25 75 TYR A C 1
ATOM 607 O O . TYR A 1 75 ? -7.601 -0.123 5.322 1.00 91.25 75 TYR A O 1
ATOM 615 N N . GLN A 1 76 ? -8.431 1.943 5.603 1.00 92.00 76 GLN A N 1
ATOM 616 C CA . GLN A 1 76 ? -9.079 1.643 6.882 1.00 92.00 76 GLN A CA 1
ATOM 617 C C . GLN A 1 76 ? -10.229 0.641 6.723 1.00 92.00 76 GLN 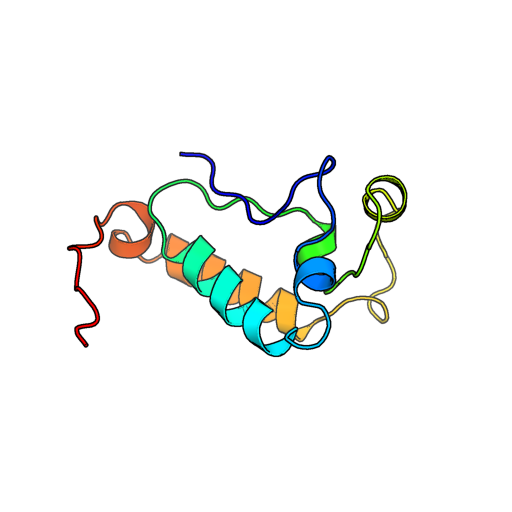A C 1
ATOM 619 O O . GLN A 1 76 ? -10.322 -0.314 7.501 1.00 92.00 76 GLN A O 1
ATOM 624 N N . ARG A 1 77 ? -11.088 0.826 5.711 1.00 94.38 77 ARG A N 1
ATOM 625 C CA . ARG A 1 77 ? -12.198 -0.092 5.403 1.00 94.38 77 ARG A CA 1
ATOM 626 C C . ARG A 1 77 ? -11.679 -1.489 5.065 1.00 94.38 77 ARG A C 1
ATOM 628 O O . ARG A 1 77 ? -12.134 -2.463 5.664 1.00 94.38 77 ARG A O 1
ATOM 635 N N . LEU A 1 78 ? -10.674 -1.589 4.194 1.00 92.94 78 LEU A N 1
ATOM 636 C CA . LEU A 1 78 ? -10.069 -2.868 3.809 1.00 92.94 78 LEU A CA 1
ATOM 637 C C . LEU A 1 78 ? -9.357 -3.555 4.980 1.00 92.94 78 LEU A C 1
ATOM 639 O O . LEU A 1 78 ? -9.458 -4.772 5.133 1.00 92.94 78 LEU A O 1
ATOM 643 N N . GLY A 1 79 ? -8.695 -2.792 5.855 1.00 92.19 79 GLY A N 1
ATOM 644 C CA . GLY A 1 79 ? -8.098 -3.323 7.082 1.00 92.19 79 GLY A CA 1
ATOM 645 C C . GLY A 1 79 ? -9.127 -3.953 8.019 1.00 92.19 79 GLY A C 1
ATOM 646 O O . GLY A 1 79 ? -8.907 -5.063 8.511 1.00 92.19 79 GLY A O 1
ATOM 647 N N . LYS A 1 80 ? -10.273 -3.290 8.221 1.00 95.00 80 LYS A N 1
ATOM 648 C CA . LYS A 1 80 ? -11.388 -3.839 9.010 1.00 95.00 80 LYS A CA 1
ATOM 649 C C . LYS A 1 80 ? -11.953 -5.107 8.364 1.00 95.00 80 LYS A C 1
ATOM 651 O O . LYS A 1 80 ? -12.048 -6.132 9.039 1.00 95.00 80 LYS A O 1
ATOM 656 N N . LEU A 1 81 ? -12.220 -5.065 7.058 1.00 94.00 81 LEU A N 1
ATOM 657 C CA . LEU A 1 81 ? -12.765 -6.196 6.303 1.00 94.00 81 LEU A CA 1
ATOM 658 C C . LEU A 1 81 ? -11.839 -7.422 6.355 1.00 94.00 81 LEU A C 1
ATOM 660 O O . LEU A 1 81 ? -12.271 -8.528 6.686 1.00 94.00 81 LEU A O 1
ATOM 664 N N . ARG A 1 82 ? -10.537 -7.229 6.106 1.00 92.50 82 ARG A N 1
ATOM 665 C CA . ARG A 1 82 ? -9.534 -8.303 6.176 1.00 92.50 82 ARG A CA 1
ATOM 666 C C . ARG A 1 82 ? -9.407 -8.878 7.586 1.00 92.50 82 ARG A C 1
ATOM 668 O O . ARG A 1 82 ? -9.214 -10.080 7.734 1.00 92.50 82 ARG A O 1
ATOM 675 N N . LYS A 1 83 ? -9.523 -8.053 8.632 1.00 92.50 83 LYS A N 1
ATOM 676 C CA . LYS A 1 83 ? -9.491 -8.531 10.026 1.00 92.50 83 LYS A CA 1
ATOM 677 C C . LYS A 1 83 ? -10.698 -9.415 10.356 1.00 92.50 83 LYS A C 1
ATOM 679 O O . LYS A 1 83 ? -10.550 -10.373 11.112 1.00 92.50 83 LYS A O 1
ATOM 684 N N . GLN A 1 84 ? -11.862 -9.107 9.792 1.00 93.88 84 GLN A N 1
ATOM 685 C CA . GLN A 1 84 ? -13.105 -9.849 10.015 1.00 93.88 84 GLN A CA 1
ATOM 686 C C . GLN A 1 84 ? -13.188 -11.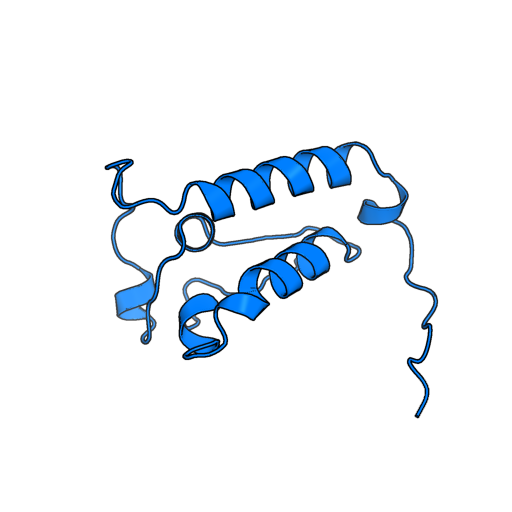131 9.172 1.00 93.88 84 GLN A C 1
ATOM 688 O O . GLN A 1 84 ? -13.761 -12.119 9.617 1.00 93.88 84 GLN A O 1
ATOM 693 N N . SER A 1 85 ? -12.562 -11.165 7.993 1.00 90.56 85 SER A N 1
ATOM 694 C CA . SER A 1 85 ? -12.607 -12.328 7.104 1.00 90.56 85 SER A CA 1
ATOM 695 C C . SER A 1 85 ? -11.395 -13.250 7.264 1.00 90.56 85 SER A C 1
ATOM 697 O O . SER A 1 85 ? -10.238 -12.857 7.088 1.00 90.56 85 SER A O 1
ATOM 699 N N . ARG A 1 86 ? -11.639 -14.528 7.575 1.00 87.19 86 ARG A N 1
ATOM 700 C CA . ARG A 1 86 ? -10.598 -15.570 7.512 1.00 87.19 86 ARG A CA 1
ATOM 701 C C . ARG A 1 86 ? -10.237 -15.914 6.064 1.00 87.19 86 ARG A C 1
ATOM 703 O O . ARG A 1 86 ? -9.059 -16.109 5.782 1.00 87.19 86 ARG A O 1
ATOM 710 N N . ALA A 1 87 ? -11.216 -15.899 5.156 1.00 87.88 87 ALA A N 1
ATOM 711 C CA . ALA A 1 87 ? -11.012 -16.183 3.736 1.00 87.88 87 ALA A CA 1
ATOM 712 C C . ALA A 1 87 ? -10.033 -15.196 3.084 1.00 87.88 87 ALA A C 1
ATOM 714 O O . ALA A 1 87 ? -9.128 -15.621 2.383 1.00 87.88 87 ALA A O 1
ATOM 715 N N . LEU A 1 88 ? -10.115 -13.899 3.401 1.00 85.19 88 LEU A N 1
ATOM 716 C CA . LEU A 1 88 ? -9.155 -12.924 2.865 1.00 85.19 88 LEU A CA 1
ATOM 717 C C . LEU A 1 88 ? -7.731 -13.148 3.403 1.00 85.19 88 LEU A C 1
ATOM 719 O O . LEU A 1 88 ? -6.757 -12.878 2.711 1.00 85.19 88 LEU A O 1
ATOM 723 N N . ARG A 1 89 ? -7.583 -13.645 4.638 1.00 85.69 89 ARG A N 1
ATOM 724 C CA . ARG A 1 89 ? -6.267 -13.839 5.276 1.00 85.69 89 ARG A CA 1
ATOM 725 C C . ARG A 1 89 ? -5.582 -15.147 4.893 1.00 85.69 89 ARG A C 1
ATOM 727 O O . ARG A 1 89 ? -4.358 -15.170 4.786 1.00 85.69 89 ARG A O 1
ATOM 734 N N . GLN A 1 90 ? -6.359 -16.217 4.765 1.00 80.88 90 GLN A N 1
ATOM 735 C CA . GLN A 1 90 ? -5.867 -17.595 4.685 1.00 80.88 90 GLN A CA 1
ATOM 736 C C . GLN A 1 90 ? -6.516 -18.411 3.563 1.00 80.88 90 GLN A C 1
ATOM 738 O O . GLN A 1 90 ? -6.080 -19.530 3.316 1.00 80.88 90 GLN A O 1
ATOM 743 N N . GLY A 1 91 ? -7.568 -17.904 2.917 1.00 73.62 91 GLY A N 1
ATOM 744 C CA . GLY A 1 91 ? -8.196 -18.605 1.803 1.00 73.62 91 GLY A CA 1
ATOM 745 C C . GLY A 1 91 ? -7.244 -18.645 0.616 1.00 73.62 91 GLY A C 1
ATOM 746 O O . GLY A 1 91 ? -6.653 -17.629 0.273 1.00 73.62 91 GLY A O 1
ATOM 747 N N . GLY A 1 92 ? -7.068 -19.806 -0.008 1.00 67.94 92 GLY A N 1
ATOM 748 C CA . GLY A 1 92 ? -6.423 -19.867 -1.318 1.00 67.94 92 GLY A CA 1
ATOM 749 C C . GLY A 1 92 ? -7.336 -19.239 -2.369 1.00 67.94 92 GLY A C 1
ATOM 750 O O . GLY A 1 92 ? -8.554 -19.365 -2.259 1.00 67.94 92 GLY A O 1
ATOM 751 N N . LEU A 1 93 ? -6.775 -18.574 -3.382 1.00 63.03 93 LEU A N 1
ATOM 752 C CA . LEU A 1 93 ? -7.521 -18.337 -4.616 1.00 63.03 93 LEU A CA 1
ATOM 753 C C . LEU A 1 93 ? -7.538 -19.662 -5.390 1.00 63.03 93 LEU A C 1
ATOM 755 O O . LEU A 1 93 ? -6.469 -20.098 -5.825 1.00 63.03 93 LEU A O 1
ATOM 759 N N . PRO A 1 94 ? -8.699 -20.301 -5.615 1.00 61.34 94 PRO A N 1
ATOM 760 C CA . PRO A 1 94 ? -8.816 -21.201 -6.749 1.00 61.34 94 PRO A CA 1
ATOM 761 C C . PRO A 1 94 ? -8.532 -20.354 -7.993 1.00 61.34 94 PRO A C 1
ATOM 763 O O . PRO A 1 94 ? -9.058 -19.245 -8.117 1.00 61.34 94 PRO A O 1
ATOM 766 N N . GLY A 1 95 ? -7.652 -20.820 -8.874 1.00 56.25 95 GLY A N 1
ATOM 767 C CA . GLY A 1 95 ? -7.359 -20.131 -10.125 1.00 56.25 95 GLY A CA 1
ATOM 768 C C . GLY A 1 95 ? -8.594 -20.123 -11.017 1.00 56.25 95 GLY A C 1
ATOM 769 O O . GLY A 1 95 ? -8.768 -21.018 -11.835 1.00 56.25 95 GLY A O 1
ATOM 770 N N . TYR A 1 96 ? -9.464 -19.129 -10.862 1.00 56.84 96 TYR A N 1
ATOM 771 C CA . TYR A 1 96 ? -10.502 -18.849 -11.842 1.00 56.84 96 TYR A CA 1
ATOM 772 C C . TYR A 1 96 ? -9.823 -18.122 -12.998 1.00 56.84 96 TYR A C 1
ATOM 774 O O . TYR A 1 96 ? -9.533 -16.927 -12.926 1.00 56.84 96 TYR A O 1
ATOM 782 N N . LEU A 1 97 ? -9.491 -18.881 -14.040 1.00 52.06 97 LEU A N 1
ATOM 783 C CA . LEU A 1 97 ? -9.053 -18.332 -15.314 1.00 52.06 97 LEU A CA 1
ATOM 784 C C . LEU A 1 97 ? -10.169 -17.423 -15.836 1.00 52.06 97 LEU A C 1
ATOM 786 O O . LEU A 1 97 ? -11.278 -17.878 -16.106 1.00 52.06 97 LEU A O 1
ATOM 790 N N . CYS A 1 98 ? -9.875 -16.132 -15.973 1.00 52.66 98 CYS A N 1
ATOM 791 C CA . CYS A 1 98 ? -10.677 -15.249 -16.806 1.00 52.66 98 CYS A CA 1
ATOM 792 C C . CYS A 1 98 ? -10.397 -15.664 -18.254 1.00 52.66 98 CYS A C 1
ATOM 794 O O . CYS A 1 98 ? -9.406 -15.235 -18.846 1.00 52.66 98 CYS A O 1
ATOM 796 N N . GLY A 1 99 ? -11.191 -16.611 -18.755 1.00 47.72 99 GLY A N 1
ATOM 797 C CA . GLY A 1 99 ? -11.086 -17.107 -20.118 1.00 47.72 99 GLY A CA 1
ATOM 798 C C . GLY A 1 99 ? -11.272 -15.970 -21.119 1.00 47.72 99 GLY A C 1
ATOM 799 O O . GLY A 1 99 ? -12.226 -15.195 -21.021 1.00 47.72 99 GLY A O 1
ATOM 800 N N . ARG A 1 100 ? -10.346 -15.885 -22.070 1.00 39.81 100 ARG A N 1
ATOM 801 C CA . ARG A 1 100 ? -10.693 -15.569 -23.452 1.00 39.81 100 ARG A CA 1
ATOM 802 C C . ARG A 1 100 ? -10.685 -16.870 -24.227 1.00 39.81 100 ARG A C 1
ATOM 804 O O . ARG A 1 100 ? -9.791 -17.691 -23.921 1.00 39.81 100 ARG A O 1
#

Foldseek 3Di:
DEDECDDLQDFQNCQVCPVNNVCLLVVLLVLLQDADHRDYDPCNLFSDGDPDSVSSPDDDDPDPVSGDPVSNVSNVVSVVVSVPDPCSHPNDDPPPPPDD

Mean predicted aligned error: 7.24 Å

Nearest PDB structures (foldseek):
  1sma-assembly1_B  TM=9.470E-01  e=5.444E-04  Thermus sp. IM6501
  1gvi-assembly1_B  TM=9.531E-01  e=8.311E-04  Thermus sp.
  1j0i-assembly1_B  TM=9.473E-01  e=1.521E-03  Geobacillus stearothermophilus
  1j0j-assembly1_A  TM=9.510E-01  e=2.466E-03  Geobacillus stearothermophilus
  2z1k-assembly1_A  TM=9.097E-01  e=1.823E-03  Thermus thermophilus HB8

Organism: NCBI:txid158822

Secondary structure (DSSP, 8-state):
-EEES--TTS--HHHHTTT-GGGHHHHHHHHHHSSSEEE--GGGGGT---SSTTGGGPPP--SGGGS-HHHHHHHHHHHHHHHH-HHHHH----------